Protein AF-A0A7S1LUB6-F1 (afdb_monomer_lite)

Organism: Alexandrium catenella (NCBI:txid2925)

Secondary structure (DSSP, 8-state):
--PPP-HHHHHHHHHHH-SS-PPBPTTSSBEEEEEHHHHHHHHHHHHSTT--HHHHHHHHHTTSS-PBPTTT-PBPPTTSEEEEETTTT-BTTBTT--EEEHHHHHHHHH-TTS----

Radius of gyration: 15.35 Å; chains: 1; bounding box: 35×29×52 Å

Sequence (118 aa):
MLEAAGVEGAVAACWAAGDEAVPSCVCGSTLRRVSRSDRVNRICETMWPGAPREELIAIILSGQCDVICDICANQVRTCSGVWTCDNGESTILHATAYDVCDACFVDYSCNKAADCPA

Foldseek 3Di:
DDDPEPPLQVVVVCQQVDPPDFDADPVRAGWHKDAQVVVLVVVCCVVPPPDDPVVSVVCVVVVVGFDAAPPPRDTADRGWIWTWGPCACVDPVDNHTHIHTSVRVCCVVVVPPPDDDD

pLDDT: mean 82.66, std 14.19, range [34.88, 95.38]

Structure (mmCIF, N/CA/C/O backbone):
data_AF-A0A7S1LUB6-F1
#
_entry.id   AF-A0A7S1LUB6-F1
#
loop_
_atom_site.group_PDB
_atom_site.id
_atom_site.type_symbol
_atom_site.label_atom_id
_atom_site.label_alt_id
_atom_site.label_comp_id
_atom_site.label_asym_id
_atom_site.label_entity_id
_atom_site.label_seq_id
_atom_site.pdbx_PDB_ins_code
_atom_site.Cartn_x
_atom_site.Cartn_y
_atom_site.Cartn_z
_atom_site.occupancy
_atom_site.B_iso_or_equiv
_atom_site.auth_seq_id
_atom_site.auth_comp_id
_atom_site.auth_asym_id
_atom_site.auth_atom_id
_atom_site.pdbx_PDB_model_num
ATOM 1 N N . MET A 1 1 ? 17.535 -2.680 13.474 1.00 34.88 1 MET A N 1
ATOM 2 C CA . MET A 1 1 ? 18.272 -2.980 12.232 1.00 34.88 1 MET A CA 1
ATOM 3 C C . MET A 1 1 ? 17.415 -2.432 11.098 1.00 34.88 1 MET A C 1
ATOM 5 O O . MET A 1 1 ? 16.343 -2.969 10.871 1.00 34.88 1 MET A O 1
ATOM 9 N N . LEU A 1 2 ? 17.769 -1.264 10.550 1.00 40.88 2 LEU A N 1
ATOM 10 C CA . LEU A 1 2 ? 17.045 -0.643 9.434 1.00 40.88 2 LEU A CA 1
ATOM 11 C C . LEU A 1 2 ? 17.552 -1.299 8.149 1.00 40.88 2 LEU A C 1
ATOM 13 O O . LEU A 1 2 ? 18.684 -1.043 7.748 1.00 40.88 2 LEU A O 1
ATOM 17 N N . GLU A 1 3 ? 16.753 -2.174 7.548 1.00 44.56 3 GLU A N 1
ATOM 18 C CA . GLU A 1 3 ? 17.041 -2.674 6.205 1.00 44.56 3 GLU A CA 1
ATOM 19 C C . GLU A 1 3 ? 16.679 -1.568 5.209 1.00 44.56 3 GLU A C 1
ATOM 21 O O . GLU A 1 3 ? 15.538 -1.100 5.172 1.00 44.56 3 GLU A O 1
ATOM 26 N N . ALA A 1 4 ? 17.676 -1.096 4.459 1.00 49.16 4 ALA A N 1
ATOM 27 C CA . ALA A 1 4 ? 17.476 -0.138 3.380 1.00 49.16 4 ALA A CA 1
ATOM 28 C C . ALA A 1 4 ? 16.525 -0.726 2.326 1.00 49.16 4 ALA A C 1
ATOM 30 O O . ALA A 1 4 ? 16.470 -1.943 2.142 1.00 49.16 4 ALA A O 1
ATOM 31 N N . ALA A 1 5 ? 15.779 0.137 1.632 1.00 58.41 5 ALA A N 1
ATOM 32 C CA . ALA A 1 5 ? 14.958 -0.282 0.503 1.00 58.41 5 ALA A CA 1
ATOM 33 C C . ALA A 1 5 ? 15.833 -1.069 -0.488 1.00 58.41 5 ALA A C 1
ATOM 35 O O . ALA A 1 5 ? 16.864 -0.566 -0.936 1.00 58.41 5 ALA A O 1
ATOM 36 N N . GLY A 1 6 ? 15.445 -2.315 -0.775 1.00 72.25 6 GLY A N 1
ATOM 37 C CA . GLY A 1 6 ? 16.116 -3.158 -1.763 1.00 72.25 6 GLY A CA 1
ATOM 38 C C . GLY A 1 6 ? 16.104 -2.523 -3.156 1.00 72.25 6 GLY A C 1
ATOM 39 O O . GLY A 1 6 ? 15.475 -1.484 -3.381 1.00 72.25 6 GLY A O 1
ATOM 40 N N . VAL A 1 7 ? 16.789 -3.156 -4.107 1.00 82.38 7 VAL A N 1
ATOM 41 C CA . VAL A 1 7 ? 16.875 -2.688 -5.503 1.00 82.38 7 VAL A CA 1
ATOM 42 C C . VAL A 1 7 ? 15.480 -2.451 -6.096 1.00 82.38 7 VAL A C 1
ATOM 44 O O . VAL A 1 7 ? 15.255 -1.456 -6.781 1.00 82.38 7 VAL A O 1
ATOM 47 N N . GLU A 1 8 ? 14.521 -3.306 -5.753 1.00 86.88 8 GLU A N 1
ATOM 48 C CA . GLU A 1 8 ? 13.121 -3.219 -6.166 1.00 86.88 8 GLU A CA 1
ATOM 49 C C . GLU A 1 8 ? 12.465 -1.927 -5.665 1.00 86.88 8 GLU A C 1
ATOM 51 O O . GLU A 1 8 ? 11.751 -1.253 -6.404 1.00 86.88 8 GLU A O 1
ATOM 56 N N . GLY A 1 9 ? 12.760 -1.527 -4.425 1.00 84.69 9 GLY A N 1
ATOM 57 C CA . GLY A 1 9 ? 12.243 -0.292 -3.841 1.00 84.69 9 GLY A CA 1
ATOM 58 C C . GLY A 1 9 ? 12.786 0.961 -4.528 1.00 84.69 9 GLY A C 1
ATOM 59 O O . GLY A 1 9 ? 12.048 1.932 -4.692 1.00 84.69 9 GLY A O 1
ATOM 60 N N . ALA A 1 10 ? 14.047 0.940 -4.969 1.00 87.00 10 ALA A N 1
ATOM 61 C CA . ALA A 1 10 ? 14.638 2.039 -5.732 1.00 87.00 10 ALA A CA 1
ATOM 62 C C . ALA A 1 10 ? 14.017 2.155 -7.133 1.00 87.00 10 ALA A C 1
ATOM 64 O O . ALA A 1 10 ? 13.613 3.246 -7.530 1.00 87.00 10 ALA A O 1
ATOM 65 N N . VAL A 1 11 ? 13.867 1.035 -7.850 1.00 88.19 11 VAL A N 1
ATOM 66 C CA . VAL A 1 11 ? 13.210 1.009 -9.169 1.00 88.19 11 VAL A CA 1
ATOM 67 C C . VAL A 1 11 ? 11.761 1.481 -9.056 1.00 88.19 11 VAL A C 1
ATOM 69 O O . VAL A 1 11 ? 11.345 2.367 -9.798 1.00 88.19 11 VAL A O 1
ATOM 72 N N . ALA A 1 12 ? 11.004 0.965 -8.086 1.00 88.50 12 ALA A N 1
ATOM 73 C CA . ALA A 1 12 ? 9.635 1.401 -7.833 1.00 88.50 12 ALA A CA 1
ATOM 74 C C . ALA A 1 12 ? 9.550 2.896 -7.468 1.00 88.50 12 ALA A C 1
ATOM 76 O O . ALA A 1 12 ? 8.633 3.592 -7.900 1.00 88.50 12 ALA A O 1
ATOM 77 N N . ALA A 1 13 ? 10.511 3.428 -6.707 1.00 87.62 13 ALA A N 1
ATOM 78 C CA . ALA A 1 13 ? 10.570 4.860 -6.428 1.00 87.62 13 ALA A CA 1
ATOM 79 C C . ALA A 1 13 ? 10.818 5.691 -7.699 1.00 87.62 13 ALA A C 1
ATOM 81 O O . ALA A 1 13 ? 10.185 6.731 -7.863 1.00 87.62 13 ALA A O 1
ATOM 82 N N . CYS A 1 14 ? 11.672 5.226 -8.618 1.00 87.69 14 CYS A N 1
ATOM 83 C CA . CYS A 1 14 ? 11.858 5.868 -9.922 1.00 87.69 14 CYS A CA 1
ATOM 84 C C . CYS A 1 14 ? 10.566 5.867 -10.748 1.00 87.69 14 CYS A C 1
ATOM 86 O O . CYS A 1 14 ? 10.210 6.906 -11.293 1.00 87.69 14 CYS A O 1
ATOM 88 N N . TRP A 1 15 ? 9.830 4.750 -10.782 1.00 86.75 15 TRP A N 1
ATOM 89 C CA . TRP A 1 15 ? 8.509 4.688 -11.424 1.00 86.75 15 TRP A CA 1
ATOM 90 C C . TRP A 1 15 ? 7.528 5.698 -10.830 1.00 86.75 15 TRP A C 1
ATOM 92 O O . TRP A 1 15 ? 6.808 6.362 -11.564 1.00 86.75 15 TRP A O 1
ATOM 102 N N . ALA A 1 16 ? 7.512 5.840 -9.504 1.00 87.06 16 ALA A N 1
ATOM 103 C CA . ALA A 1 16 ? 6.627 6.784 -8.827 1.00 87.06 16 ALA A CA 1
ATOM 104 C C . ALA A 1 16 ? 7.007 8.259 -9.062 1.00 87.06 16 ALA A C 1
ATOM 106 O O . ALA A 1 16 ? 6.162 9.132 -8.884 1.00 87.06 16 ALA A O 1
ATOM 107 N N . ALA A 1 17 ? 8.266 8.534 -9.415 1.00 87.00 17 ALA A N 1
ATOM 108 C CA . ALA A 1 17 ? 8.784 9.878 -9.664 1.00 87.00 17 ALA A CA 1
ATOM 109 C C . ALA A 1 17 ? 8.805 10.270 -11.152 1.00 87.00 17 ALA A C 1
ATOM 111 O O . ALA A 1 17 ? 9.000 11.444 -11.458 1.00 87.00 17 ALA A O 1
ATOM 112 N N . GLY A 1 18 ? 8.675 9.304 -12.065 1.00 81.06 18 GLY A N 1
ATOM 113 C CA . GLY A 1 18 ? 8.714 9.539 -13.505 1.00 81.06 18 GLY A CA 1
ATOM 114 C C . GLY A 1 18 ? 7.391 10.067 -14.063 1.00 81.06 18 GLY A C 1
ATOM 115 O O . GLY A 1 18 ? 6.318 9.697 -13.596 1.00 81.06 18 GLY A O 1
ATOM 116 N N . ASP A 1 19 ? 7.476 10.878 -15.119 1.00 70.88 19 ASP A N 1
ATOM 117 C CA . ASP A 1 19 ? 6.312 11.437 -15.830 1.00 70.88 19 ASP A CA 1
ATOM 118 C C . ASP A 1 19 ? 5.785 10.522 -16.958 1.00 70.88 19 ASP A C 1
ATOM 120 O O . ASP A 1 19 ? 4.770 10.821 -17.585 1.00 70.88 19 ASP A O 1
ATOM 124 N N . GLU A 1 20 ? 6.475 9.416 -17.265 1.00 63.72 20 GLU A N 1
ATOM 125 C CA . GLU A 1 20 ? 6.346 8.758 -18.576 1.00 63.72 20 GLU A CA 1
ATOM 126 C C . GLU A 1 20 ? 5.148 7.804 -18.736 1.00 63.72 20 GLU A C 1
ATOM 128 O O . GLU A 1 20 ? 4.739 7.546 -19.864 1.00 63.72 20 GLU A O 1
ATOM 133 N N . ALA A 1 21 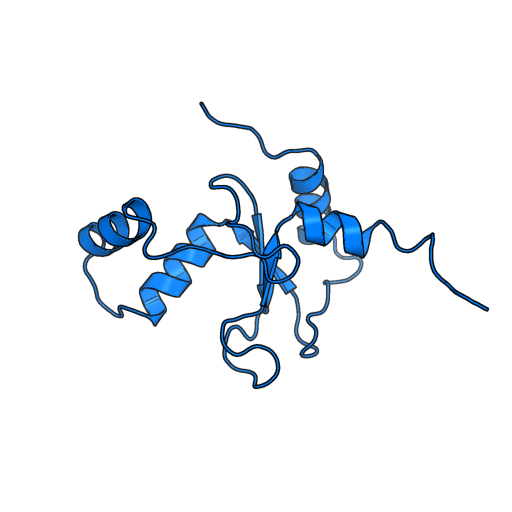? 4.527 7.335 -17.652 1.00 73.56 21 ALA A N 1
ATOM 134 C CA . ALA A 1 21 ? 3.182 6.746 -17.644 1.00 73.56 21 ALA A CA 1
ATOM 135 C C . ALA A 1 21 ? 2.814 6.364 -16.208 1.00 73.56 21 ALA A C 1
ATOM 137 O O . ALA A 1 21 ? 3.483 5.531 -15.594 1.00 73.56 21 ALA A O 1
ATOM 138 N N . VAL A 1 22 ? 1.727 6.924 -15.674 1.00 82.88 22 VAL A N 1
ATOM 139 C CA . VAL A 1 22 ? 1.229 6.518 -14.354 1.00 82.88 22 VAL A CA 1
ATOM 140 C C . VAL A 1 22 ? 0.701 5.081 -14.451 1.00 82.88 22 VAL A C 1
ATOM 142 O O . VAL A 1 22 ? -0.154 4.814 -15.303 1.00 82.88 22 VAL A O 1
ATOM 145 N N . PRO A 1 23 ? 1.177 4.141 -13.615 1.00 88.81 23 PRO A N 1
ATOM 146 C CA . PRO A 1 23 ? 0.720 2.760 -13.673 1.00 88.81 23 PRO A CA 1
ATOM 147 C C . PRO A 1 23 ? -0.783 2.677 -13.396 1.00 88.81 23 PRO A C 1
ATOM 149 O O . PRO A 1 23 ? -1.313 3.361 -12.519 1.00 88.81 23 PRO A O 1
ATOM 152 N N . SER A 1 24 ? -1.478 1.835 -14.158 1.00 89.75 24 SER A N 1
ATOM 153 C CA . SER A 1 24 ? -2.923 1.647 -14.035 1.00 89.75 24 SER A CA 1
ATOM 154 C C . SER A 1 24 ? -3.266 0.479 -13.114 1.00 89.75 24 SER A C 1
ATOM 156 O O . SER A 1 24 ? -2.559 -0.525 -13.036 1.00 89.75 24 SER A O 1
ATOM 158 N N . CYS A 1 25 ? -4.377 0.627 -12.405 1.00 88.56 25 CYS A N 1
ATOM 159 C CA . CYS A 1 25 ? -5.028 -0.414 -11.630 1.00 88.56 25 CYS A CA 1
ATOM 160 C C . CYS A 1 25 ? -5.963 -1.228 -12.537 1.00 88.56 25 CYS A C 1
ATOM 162 O O . CYS A 1 25 ? -6.461 -0.723 -13.544 1.00 88.56 25 CYS A O 1
ATOM 164 N N . VAL A 1 26 ? -6.293 -2.459 -12.133 1.00 84.50 26 VAL A N 1
ATOM 165 C CA . VAL A 1 26 ? -7.274 -3.317 -12.822 1.00 84.50 26 VAL A CA 1
ATOM 166 C C . VAL A 1 26 ? -8.657 -2.664 -12.955 1.00 84.50 26 VAL A C 1
ATOM 168 O O . VAL A 1 26 ? -9.399 -2.970 -13.884 1.00 84.50 26 VAL A O 1
ATOM 171 N N . CYS A 1 27 ? -8.999 -1.720 -12.071 1.00 87.88 27 CYS A N 1
ATOM 172 C CA . CYS A 1 27 ? -10.245 -0.959 -12.160 1.00 87.88 27 CYS A CA 1
ATOM 173 C C . CYS A 1 27 ? -10.209 0.220 -13.147 1.00 87.88 27 CYS A C 1
ATOM 175 O O . CYS A 1 27 ? -11.208 0.920 -13.290 1.00 87.88 27 CYS A O 1
ATOM 177 N N . GLY A 1 28 ? -9.072 0.469 -13.802 1.00 87.62 28 GLY A N 1
ATOM 178 C CA . GLY A 1 28 ? -8.866 1.599 -14.711 1.00 87.62 28 GLY A CA 1
ATOM 179 C C . GLY A 1 28 ? -8.417 2.900 -14.035 1.00 87.62 28 GLY A C 1
ATOM 180 O O . GLY A 1 28 ? -8.101 3.858 -14.733 1.00 87.62 28 GLY A O 1
ATOM 181 N N . SER A 1 29 ? -8.353 2.947 -12.700 1.00 89.88 29 SER A N 1
ATOM 182 C CA . SER A 1 29 ? -7.760 4.072 -11.959 1.00 89.88 29 SER A CA 1
ATOM 183 C C . SER A 1 29 ? -6.229 4.030 -11.985 1.00 89.88 29 SER A C 1
ATOM 185 O O . SER A 1 29 ? -5.628 3.069 -12.456 1.00 89.88 29 SER A O 1
ATOM 187 N N . THR A 1 30 ? -5.582 5.043 -11.423 1.00 91.50 30 THR A N 1
ATOM 188 C CA . THR A 1 30 ? -4.135 5.093 -11.184 1.00 91.50 30 THR A CA 1
ATOM 189 C C . THR A 1 30 ? -3.723 4.286 -9.950 1.00 91.50 30 THR A C 1
ATOM 191 O O . THR A 1 30 ? -4.448 4.225 -8.950 1.00 91.50 30 THR A O 1
ATOM 194 N N . LEU A 1 31 ? -2.544 3.666 -10.023 1.00 91.75 31 LEU A N 1
ATOM 195 C CA . LEU A 1 31 ? -1.809 3.141 -8.876 1.00 91.75 31 LEU A CA 1
ATOM 196 C C . LEU A 1 31 ? -0.826 4.199 -8.380 1.00 91.75 31 LEU A C 1
ATOM 198 O O . LEU A 1 31 ? -0.095 4.805 -9.163 1.00 91.75 31 LEU A O 1
ATOM 202 N N . ARG A 1 32 ? -0.772 4.376 -7.063 1.00 93.19 32 ARG A N 1
ATOM 203 C CA . ARG A 1 32 ? 0.142 5.298 -6.396 1.00 93.19 32 ARG A CA 1
ATOM 204 C C . ARG A 1 32 ? 1.012 4.557 -5.404 1.00 93.19 32 ARG A C 1
ATOM 206 O O . ARG A 1 32 ? 0.513 3.795 -4.578 1.00 93.19 32 ARG A O 1
ATOM 213 N N . ARG A 1 33 ? 2.311 4.847 -5.432 1.00 94.25 33 ARG A N 1
ATOM 214 C CA . ARG A 1 33 ? 3.241 4.355 -4.422 1.00 94.25 33 ARG A CA 1
ATOM 215 C C . ARG A 1 33 ? 3.163 5.209 -3.157 1.00 94.25 33 ARG A C 1
ATOM 217 O O . ARG A 1 33 ? 3.353 6.422 -3.208 1.00 94.25 33 ARG A O 1
ATOM 224 N N . VAL A 1 34 ? 2.919 4.572 -2.021 1.00 94.38 34 VAL A N 1
ATOM 225 C CA . VAL A 1 34 ? 2.947 5.172 -0.679 1.00 94.38 34 VAL A CA 1
ATOM 226 C C . VAL A 1 34 ? 3.833 4.330 0.239 1.00 94.38 34 VAL A C 1
ATOM 228 O O . VAL A 1 34 ? 4.223 3.217 -0.117 1.00 94.38 34 VAL A O 1
ATOM 231 N N . SER A 1 35 ? 4.192 4.839 1.419 1.00 93.38 35 SER A N 1
ATOM 232 C CA . SER A 1 35 ? 4.869 3.994 2.409 1.00 93.38 35 SER A CA 1
ATOM 233 C C . SER A 1 35 ? 3.886 2.989 3.021 1.00 93.38 35 SER A C 1
ATOM 235 O O . SER A 1 35 ? 2.691 3.281 3.131 1.00 93.38 35 SER A O 1
ATOM 237 N N . ARG A 1 36 ? 4.372 1.819 3.471 1.00 91.44 36 ARG A N 1
ATOM 238 C CA . ARG A 1 36 ? 3.534 0.872 4.234 1.00 91.44 36 ARG A CA 1
ATOM 239 C C . ARG A 1 36 ? 2.864 1.571 5.418 1.00 91.44 36 ARG A C 1
ATOM 241 O O . ARG A 1 36 ? 1.668 1.407 5.615 1.00 91.44 36 ARG A O 1
ATOM 248 N N . SER A 1 37 ? 3.613 2.376 6.171 1.00 90.00 37 SER A N 1
ATOM 249 C CA . SER A 1 37 ? 3.093 3.104 7.333 1.00 90.00 37 SER A CA 1
ATOM 250 C C . SER A 1 37 ? 1.936 4.035 6.969 1.00 90.00 37 SER A C 1
ATOM 252 O O . SER A 1 37 ? 0.919 4.028 7.655 1.00 90.00 37 SER A O 1
ATOM 254 N N . ASP A 1 38 ? 2.046 4.788 5.870 1.00 91.56 38 ASP A N 1
ATOM 255 C CA . ASP A 1 38 ? 0.958 5.661 5.412 1.00 91.56 38 ASP A CA 1
ATOM 256 C C . ASP A 1 38 ? -0.281 4.855 5.021 1.00 91.56 38 ASP A C 1
ATOM 258 O O . ASP A 1 38 ? -1.404 5.256 5.328 1.00 91.56 38 ASP A O 1
ATOM 262 N N . ARG A 1 39 ? -0.097 3.703 4.365 1.00 92.69 39 ARG A N 1
ATOM 263 C CA . ARG A 1 39 ? -1.215 2.830 3.994 1.00 92.69 39 ARG A CA 1
ATOM 264 C C . ARG A 1 39 ? -1.894 2.223 5.221 1.00 92.69 39 ARG A C 1
ATOM 266 O O . ARG A 1 39 ? -3.117 2.288 5.303 1.00 92.69 39 ARG A O 1
ATOM 273 N N . VAL A 1 40 ? -1.122 1.702 6.176 1.00 91.31 40 VAL A N 1
ATOM 274 C CA . VAL A 1 40 ? -1.632 1.174 7.453 1.00 91.31 40 VAL A CA 1
ATOM 275 C C . VAL A 1 40 ? -2.424 2.245 8.203 1.00 91.31 40 VAL A C 1
ATOM 277 O O . VAL A 1 40 ? -3.530 1.970 8.657 1.00 91.31 40 VAL A O 1
ATOM 280 N N . ASN A 1 41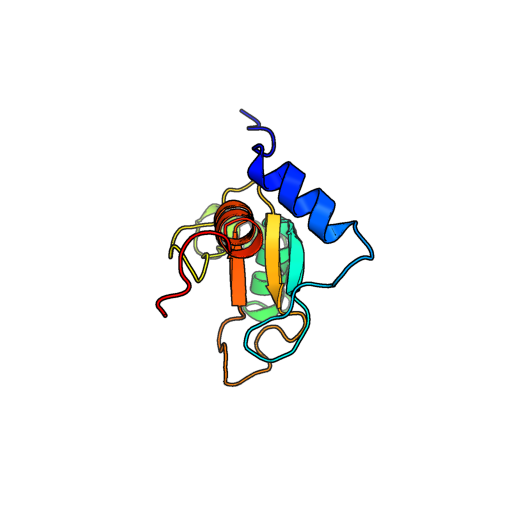 ? -1.915 3.479 8.272 1.00 89.00 41 ASN A N 1
ATOM 281 C CA . ASN A 1 41 ? -2.633 4.584 8.910 1.00 89.00 41 ASN A CA 1
ATOM 282 C C . ASN A 1 41 ? -4.003 4.824 8.255 1.00 89.00 41 ASN A C 1
ATOM 284 O O . ASN A 1 41 ? -4.994 4.940 8.968 1.00 89.00 41 ASN A O 1
ATOM 288 N N . ARG A 1 42 ? -4.093 4.808 6.916 1.00 89.44 42 ARG A N 1
ATOM 289 C CA . ARG A 1 42 ? -5.378 4.955 6.202 1.00 89.44 42 ARG A CA 1
ATOM 290 C C . ARG A 1 42 ? -6.352 3.810 6.485 1.00 89.44 42 ARG A C 1
ATOM 292 O O . ARG A 1 42 ? -7.550 4.052 6.616 1.00 89.44 42 ARG A O 1
ATOM 299 N N . ILE A 1 43 ? -5.856 2.572 6.573 1.00 89.38 43 ILE A N 1
ATOM 300 C CA . ILE A 1 43 ? -6.680 1.414 6.961 1.00 89.38 43 ILE A CA 1
ATOM 301 C C . ILE A 1 43 ? -7.222 1.636 8.374 1.00 89.38 43 ILE A C 1
ATOM 303 O O . ILE A 1 43 ? -8.425 1.521 8.597 1.00 89.38 43 ILE A O 1
ATOM 307 N N . CYS A 1 44 ? -6.355 2.029 9.309 1.00 89.94 44 CYS A N 1
ATOM 308 C CA . CYS A 1 44 ? -6.736 2.315 10.685 1.00 89.94 44 CYS A CA 1
ATOM 309 C C . CYS A 1 44 ? -7.784 3.432 10.796 1.00 89.94 44 CYS A C 1
ATOM 311 O O . CYS A 1 44 ? -8.771 3.261 11.503 1.00 89.94 44 CYS A O 1
ATOM 313 N N . GLU A 1 45 ? -7.602 4.544 10.081 1.00 87.69 45 GLU A N 1
ATOM 314 C CA . GLU A 1 45 ? -8.554 5.663 10.044 1.00 87.69 45 GLU A CA 1
ATOM 315 C C . GLU A 1 45 ? -9.925 5.247 9.494 1.00 87.69 45 GLU A C 1
ATOM 317 O O . GLU A 1 45 ? -10.951 5.752 9.948 1.00 87.69 45 GLU A O 1
ATOM 322 N N . THR A 1 46 ? -9.945 4.310 8.543 1.00 87.25 46 THR A N 1
ATOM 323 C CA . THR A 1 46 ? -11.177 3.802 7.925 1.00 87.25 46 THR A CA 1
ATOM 324 C C . THR A 1 46 ? -11.889 2.794 8.829 1.00 87.25 46 THR A C 1
ATOM 326 O O . THR A 1 46 ? -13.104 2.870 9.001 1.00 87.25 46 THR A O 1
ATOM 329 N N . MET A 1 47 ? -11.147 1.859 9.431 1.00 88.31 47 MET A N 1
ATOM 330 C CA . MET A 1 47 ? -11.705 0.801 10.282 1.00 88.31 47 MET A CA 1
ATOM 331 C C . MET A 1 47 ? -12.077 1.290 11.688 1.00 88.31 47 MET A C 1
ATOM 333 O O . MET A 1 47 ? -13.063 0.824 12.258 1.00 88.31 47 MET A O 1
ATOM 337 N N . TRP A 1 48 ? -11.312 2.232 12.245 1.00 90.88 48 TRP A N 1
ATOM 338 C CA . TRP A 1 48 ? -11.497 2.771 13.596 1.00 90.88 48 TRP A CA 1
ATOM 339 C C . TRP A 1 48 ? -11.518 4.308 13.585 1.00 90.88 48 TRP A C 1
ATOM 341 O O . TRP A 1 48 ? -10.618 4.958 14.131 1.00 90.88 48 TRP A O 1
ATOM 351 N N . PRO A 1 49 ? -12.545 4.920 12.970 1.00 90.62 49 PRO A N 1
ATOM 352 C CA . PRO A 1 49 ? -12.634 6.369 12.863 1.00 90.62 49 PRO A CA 1
ATOM 353 C C . PRO A 1 49 ? -12.703 7.020 14.250 1.00 90.62 49 PRO A C 1
ATOM 355 O O . PRO A 1 49 ? -13.564 6.697 15.069 1.00 90.62 49 PRO A O 1
ATOM 358 N N . GLY A 1 50 ? -11.795 7.965 14.506 1.00 89.50 50 GLY A N 1
ATOM 359 C CA . GLY A 1 50 ? -11.728 8.710 15.767 1.00 89.50 50 GLY A CA 1
ATOM 360 C C . GLY A 1 50 ? -11.061 7.973 16.933 1.00 89.50 50 GLY A C 1
ATOM 361 O O . GLY A 1 50 ? -11.054 8.511 18.040 1.00 89.50 50 GLY A O 1
ATOM 362 N N . ALA A 1 51 ? -10.491 6.783 16.713 1.00 90.31 51 ALA A N 1
ATOM 363 C CA . ALA A 1 51 ? -9.727 6.095 17.747 1.00 90.31 51 ALA A CA 1
ATOM 364 C C . ALA A 1 51 ? -8.481 6.907 18.168 1.00 90.31 51 ALA A C 1
ATOM 366 O O . ALA A 1 51 ? -7.823 7.518 17.315 1.00 90.31 51 ALA A O 1
ATOM 367 N N . PRO A 1 52 ? -8.122 6.917 19.466 1.00 92.44 52 PRO A N 1
ATOM 368 C CA . PRO A 1 52 ? -6.889 7.531 19.945 1.00 92.44 52 PRO A CA 1
ATOM 369 C C . PRO A 1 52 ? -5.654 6.955 19.247 1.00 92.44 52 PRO A C 1
ATOM 371 O O . PRO A 1 52 ? -5.565 5.756 18.972 1.00 92.44 52 PRO A O 1
ATOM 374 N N . ARG A 1 53 ? -4.651 7.802 19.004 1.00 86.69 53 ARG A N 1
ATOM 375 C CA . ARG A 1 53 ? -3.427 7.407 18.292 1.00 86.69 53 ARG A CA 1
ATOM 376 C C . ARG A 1 53 ? -2.691 6.265 18.995 1.00 86.69 53 ARG A C 1
ATOM 378 O O . ARG A 1 53 ? -2.118 5.408 18.332 1.00 86.69 53 ARG A O 1
ATOM 385 N N . GLU A 1 54 ? -2.702 6.246 20.321 1.00 89.75 54 GLU A N 1
ATOM 386 C CA . GLU A 1 54 ? -2.066 5.218 21.142 1.00 89.75 54 GLU A CA 1
ATOM 387 C C . GLU A 1 54 ? -2.719 3.841 20.943 1.00 89.75 54 GLU A C 1
ATOM 389 O O . GLU A 1 54 ? -2.013 2.834 20.873 1.00 89.75 54 GLU A O 1
ATOM 394 N N . GLU A 1 55 ? -4.045 3.798 20.784 1.00 89.19 55 GLU A N 1
ATOM 395 C CA . GLU A 1 55 ? -4.786 2.565 20.488 1.00 89.19 55 GLU A CA 1
ATOM 396 C C . GLU A 1 55 ? -4.482 2.067 19.074 1.00 89.19 55 GLU A C 1
ATOM 398 O O . GLU A 1 55 ? -4.207 0.883 18.883 1.00 89.19 55 GLU A O 1
ATOM 403 N N . LEU A 1 56 ? -4.429 2.975 18.094 1.00 87.31 56 LEU A N 1
ATOM 404 C CA . LEU A 1 56 ? -4.037 2.631 16.725 1.00 87.31 56 LEU A CA 1
ATOM 405 C C . LEU A 1 56 ? -2.615 2.062 16.674 1.00 87.31 56 LEU A C 1
ATOM 407 O O . LEU A 1 56 ? -2.382 1.043 16.030 1.00 87.31 56 LEU A O 1
ATOM 411 N N . ILE A 1 57 ? -1.667 2.659 17.404 1.00 86.69 57 ILE A N 1
ATOM 412 C CA . ILE A 1 57 ? -0.301 2.129 17.513 1.00 86.69 57 ILE A CA 1
ATOM 413 C C . ILE A 1 57 ? -0.318 0.710 18.092 1.00 86.69 57 ILE A C 1
ATOM 415 O O . ILE A 1 57 ? 0.379 -0.158 17.571 1.00 86.69 57 ILE A O 1
ATOM 419 N N . ALA A 1 58 ? -1.117 0.446 19.130 1.00 88.25 58 ALA A N 1
ATOM 420 C CA . ALA A 1 58 ? -1.225 -0.889 19.713 1.00 88.25 58 ALA A CA 1
ATOM 421 C C . ALA A 1 58 ? -1.781 -1.922 18.712 1.00 88.25 58 ALA A C 1
ATOM 423 O O . ALA A 1 58 ? -1.240 -3.022 18.630 1.00 88.25 58 ALA A O 1
ATOM 424 N N . ILE A 1 59 ? -2.792 -1.555 17.916 1.00 86.44 59 ILE A N 1
ATOM 425 C CA . ILE A 1 59 ? -3.377 -2.397 16.853 1.00 86.44 59 ILE A CA 1
ATOM 426 C C . ILE A 1 59 ? -2.356 -2.695 15.741 1.00 86.44 59 ILE A C 1
ATOM 428 O O . ILE A 1 59 ? -2.274 -3.815 15.234 1.00 86.44 59 ILE A O 1
ATOM 432 N N . ILE A 1 60 ? -1.552 -1.702 15.356 1.00 85.06 60 ILE A N 1
ATOM 433 C CA . ILE A 1 60 ? -0.508 -1.867 14.336 1.00 85.06 60 ILE A CA 1
ATOM 434 C C . ILE A 1 60 ? 0.607 -2.778 14.861 1.00 85.06 60 ILE A C 1
ATOM 436 O O . ILE A 1 60 ? 1.041 -3.703 14.175 1.00 85.06 60 ILE A O 1
ATOM 440 N N . LEU A 1 61 ? 1.067 -2.546 16.094 1.00 84.75 61 LEU A N 1
ATOM 441 C CA . LEU A 1 61 ? 2.129 -3.339 16.716 1.00 84.75 61 LEU A CA 1
ATOM 442 C C . LEU A 1 61 ? 1.689 -4.771 17.047 1.00 84.75 61 LEU A C 1
ATOM 444 O O . LEU A 1 61 ? 2.535 -5.663 17.070 1.00 84.75 61 LEU A O 1
ATOM 448 N N . SER A 1 62 ? 0.395 -5.007 17.282 1.00 86.94 62 SER A N 1
ATOM 449 C CA . SER A 1 62 ? -0.156 -6.351 17.487 1.00 86.94 62 SER A CA 1
ATOM 450 C C . SER A 1 62 ? -0.295 -7.153 16.185 1.00 86.94 62 SER A C 1
ATOM 452 O O . SER A 1 62 ? -0.594 -8.345 16.241 1.00 86.94 62 SER A O 1
ATOM 454 N N . GLY A 1 63 ? -0.076 -6.525 15.021 1.00 82.12 63 GLY A N 1
ATOM 455 C CA . GLY A 1 63 ? -0.244 -7.151 13.707 1.00 82.12 63 GLY A CA 1
ATOM 456 C C . GLY A 1 63 ? -1.706 -7.351 13.301 1.00 82.12 63 GLY A C 1
ATOM 457 O O . GLY A 1 63 ? -1.977 -8.070 12.343 1.00 82.12 63 GLY A O 1
ATOM 458 N N . GLN A 1 64 ? -2.654 -6.736 14.018 1.00 81.69 64 GLN A N 1
ATOM 459 C CA . GLN A 1 64 ? -4.082 -6.790 13.686 1.00 81.69 64 GLN A CA 1
ATOM 460 C C . GLN A 1 64 ? -4.448 -5.886 12.504 1.00 81.69 64 GLN A C 1
ATOM 462 O O . GLN A 1 64 ? -5.486 -6.093 11.880 1.00 81.69 64 GLN A O 1
ATOM 467 N N . CYS A 1 65 ? -3.602 -4.902 12.192 1.00 84.38 65 CYS A N 1
ATOM 468 C CA . CYS A 1 65 ? -3.703 -4.078 10.995 1.00 84.38 65 CYS A CA 1
ATOM 469 C C . CYS A 1 65 ? -2.398 -4.185 10.203 1.00 84.38 65 CYS A C 1
ATOM 471 O O . CYS A 1 65 ? -1.336 -3.796 10.692 1.00 84.38 65 CYS A O 1
ATOM 473 N N . ASP A 1 66 ? -2.480 -4.721 8.986 1.00 89.25 66 ASP A N 1
ATOM 474 C CA . ASP A 1 66 ? -1.342 -4.834 8.081 1.00 89.25 66 ASP A CA 1
ATOM 475 C C . ASP A 1 66 ? -1.775 -4.677 6.621 1.00 89.25 66 ASP A C 1
ATOM 477 O O . ASP A 1 66 ? -2.957 -4.730 6.287 1.00 89.25 66 ASP A O 1
ATOM 481 N N . VAL A 1 67 ? -0.789 -4.495 5.751 1.00 91.69 67 VAL A N 1
ATOM 482 C CA . VAL A 1 67 ? -0.939 -4.421 4.304 1.00 91.69 67 VAL A CA 1
ATOM 483 C C . VAL A 1 67 ? -0.475 -5.743 3.717 1.00 91.69 67 VAL A C 1
ATOM 485 O O . VAL A 1 67 ? 0.689 -6.128 3.863 1.00 91.69 67 VAL A O 1
ATOM 488 N N . ILE A 1 68 ? -1.387 -6.426 3.037 1.00 92.94 68 ILE A N 1
ATOM 489 C CA . ILE A 1 68 ? -1.112 -7.673 2.330 1.00 92.94 68 ILE A CA 1
ATOM 490 C C . ILE A 1 68 ? -0.992 -7.360 0.844 1.00 92.94 68 ILE A C 1
AT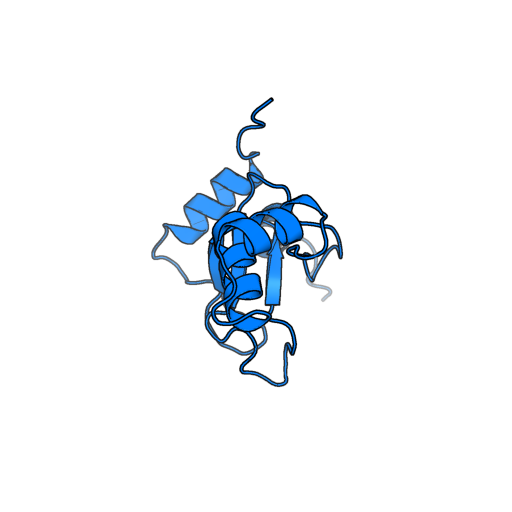OM 492 O O . ILE A 1 68 ? -1.791 -6.609 0.300 1.00 92.94 68 ILE A O 1
ATOM 496 N N . CYS A 1 69 ? 0.025 -7.917 0.192 1.00 93.88 69 CYS A N 1
ATOM 497 C CA . CYS A 1 69 ? 0.160 -7.812 -1.255 1.00 93.88 69 CYS A CA 1
ATOM 498 C C . CYS A 1 69 ? -0.848 -8.741 -1.947 1.00 93.88 69 CYS A C 1
ATOM 500 O O . CYS A 1 69 ? -0.793 -9.951 -1.730 1.00 93.88 69 CYS A O 1
ATOM 502 N N . ASP A 1 70 ? -1.684 -8.218 -2.839 1.00 92.19 70 ASP A N 1
ATOM 503 C CA . ASP A 1 70 ? -2.697 -8.998 -3.565 1.00 92.19 70 ASP A CA 1
ATOM 504 C C . ASP A 1 70 ? -2.106 -10.011 -4.559 1.00 92.19 70 ASP A C 1
ATOM 506 O O . ASP A 1 70 ? -2.776 -10.962 -4.955 1.00 92.19 70 ASP A O 1
ATOM 510 N N . ILE A 1 71 ? -0.841 -9.838 -4.960 1.00 91.94 71 ILE A N 1
ATOM 511 C CA . ILE A 1 71 ? -0.172 -10.743 -5.907 1.00 91.94 71 ILE A CA 1
ATOM 512 C C . ILE A 1 71 ? 0.470 -11.929 -5.185 1.00 91.94 71 ILE A C 1
ATOM 514 O O . ILE A 1 71 ? 0.282 -13.076 -5.583 1.00 91.94 71 ILE A O 1
ATOM 518 N N . CYS A 1 72 ? 1.263 -11.671 -4.141 1.00 94.38 72 CYS A N 1
ATOM 519 C CA . CYS A 1 72 ? 2.021 -12.723 -3.457 1.00 94.38 72 CYS A CA 1
ATOM 520 C C . CYS A 1 72 ? 1.416 -13.167 -2.121 1.00 94.38 72 CYS A C 1
ATOM 522 O O . CYS A 1 72 ? 1.973 -14.062 -1.490 1.00 94.38 72 CYS A O 1
ATOM 524 N N . ALA A 1 73 ? 0.320 -12.540 -1.682 1.00 92.94 73 ALA A N 1
ATOM 525 C CA . ALA A 1 73 ? -0.389 -12.802 -0.426 1.00 92.94 73 ALA A CA 1
ATOM 526 C C . ALA A 1 73 ? 0.469 -12.682 0.853 1.00 92.94 73 ALA A C 1
ATOM 528 O O . ALA A 1 73 ? 0.066 -13.139 1.921 1.00 92.94 73 ALA A O 1
ATOM 529 N N . ASN A 1 74 ? 1.645 -12.051 0.768 1.00 92.31 74 ASN A N 1
ATOM 530 C CA . ASN A 1 74 ? 2.528 -11.817 1.910 1.00 92.31 74 ASN A CA 1
ATOM 531 C C . ASN A 1 74 ? 2.336 -10.410 2.487 1.00 92.31 74 ASN A C 1
ATOM 533 O O . ASN A 1 74 ? 1.978 -9.473 1.768 1.00 92.31 74 ASN A O 1
ATOM 537 N N . GLN A 1 75 ? 2.660 -10.251 3.772 1.00 91.69 75 GLN A N 1
ATOM 538 C CA . GLN A 1 75 ? 2.749 -8.940 4.417 1.00 91.69 75 GLN A CA 1
ATOM 539 C C . GLN A 1 75 ? 3.829 -8.077 3.756 1.00 91.69 75 GLN A C 1
ATOM 541 O O . GLN A 1 75 ? 4.961 -8.519 3.523 1.00 91.69 75 GLN A O 1
ATOM 546 N N . VAL A 1 76 ? 3.486 -6.822 3.478 1.00 92.44 76 VAL A N 1
ATOM 547 C CA . VAL A 1 76 ? 4.437 -5.832 2.972 1.00 92.44 76 VAL A CA 1
ATOM 548 C C . VAL A 1 76 ? 5.429 -5.480 4.083 1.00 92.44 76 VAL A C 1
ATOM 550 O O . VAL A 1 76 ? 5.053 -5.199 5.220 1.00 92.44 76 VAL A O 1
ATOM 553 N N . ARG A 1 77 ? 6.731 -5.478 3.771 1.00 88.50 77 ARG A N 1
ATOM 554 C CA . ARG A 1 77 ? 7.786 -5.223 4.767 1.00 88.50 77 ARG A CA 1
ATOM 555 C C . ARG A 1 77 ? 7.690 -3.800 5.324 1.00 88.50 77 ARG A C 1
ATOM 557 O O . ARG A 1 77 ? 7.416 -2.854 4.587 1.00 88.50 77 ARG A O 1
ATOM 564 N N . THR A 1 78 ? 8.020 -3.624 6.605 1.00 82.25 78 THR A N 1
ATOM 565 C CA . THR A 1 78 ? 7.865 -2.360 7.355 1.00 82.25 78 THR A CA 1
ATOM 566 C C . THR A 1 78 ? 8.479 -1.130 6.687 1.00 82.25 78 THR A C 1
ATOM 568 O O . THR A 1 78 ? 7.890 -0.058 6.746 1.00 82.25 78 THR A O 1
ATOM 571 N N . CYS A 1 79 ? 9.636 -1.275 6.040 1.00 82.12 79 CYS A N 1
ATOM 572 C CA . CYS A 1 79 ? 10.359 -0.170 5.401 1.00 82.12 79 CYS A CA 1
ATOM 573 C C . CYS A 1 79 ? 10.193 -0.129 3.871 1.00 82.12 79 CYS A C 1
ATOM 575 O O . CYS A 1 79 ? 10.928 0.592 3.202 1.00 82.12 79 CYS A O 1
ATOM 577 N N . SER A 1 80 ? 9.262 -0.908 3.311 1.00 87.56 80 SER A N 1
ATOM 578 C CA . SER A 1 80 ? 9.006 -0.947 1.866 1.00 87.56 80 SER A CA 1
ATOM 579 C C . SER A 1 80 ? 7.819 -0.074 1.453 1.00 87.56 80 SER A C 1
ATOM 581 O O . SER A 1 80 ? 6.985 0.310 2.282 1.00 87.56 80 SER A O 1
ATOM 583 N N . GLY A 1 81 ? 7.776 0.277 0.167 1.00 92.69 81 GLY A N 1
ATOM 584 C CA . GLY A 1 81 ? 6.622 0.929 -0.431 1.00 92.69 81 GLY A CA 1
ATOM 585 C C . GLY A 1 81 ? 5.528 -0.075 -0.781 1.00 92.69 81 GLY A C 1
ATOM 586 O O . GLY A 1 81 ? 5.776 -1.270 -0.966 1.00 92.69 81 GLY A O 1
ATOM 587 N N . VAL A 1 82 ? 4.312 0.446 -0.887 1.00 94.94 82 VAL A N 1
ATOM 588 C CA . VAL A 1 82 ? 3.155 -0.255 -1.436 1.00 94.94 82 VAL A CA 1
ATOM 589 C C . VAL A 1 82 ? 2.544 0.588 -2.544 1.00 94.94 82 VAL A C 1
ATOM 591 O O . VAL A 1 82 ? 2.381 1.801 -2.407 1.00 94.94 82 VAL A O 1
ATOM 594 N N . TRP A 1 83 ? 2.211 -0.064 -3.646 1.00 94.75 83 TRP A N 1
ATOM 595 C CA . TRP A 1 83 ? 1.400 0.487 -4.716 1.00 94.75 83 TRP A CA 1
ATOM 596 C C . TRP A 1 83 ? -0.057 0.227 -4.396 1.00 94.75 83 TRP A C 1
ATOM 598 O O . TRP A 1 83 ? -0.455 -0.925 -4.284 1.00 94.75 83 TRP A O 1
ATOM 608 N N . THR A 1 84 ? -0.835 1.290 -4.242 1.00 94.06 84 THR A N 1
ATOM 609 C CA . THR A 1 84 ? -2.250 1.209 -3.888 1.00 94.06 84 THR A CA 1
ATOM 610 C C . THR A 1 84 ? -3.104 1.947 -4.911 1.00 94.06 84 THR A C 1
ATOM 612 O O . THR A 1 84 ? -2.657 2.929 -5.511 1.00 94.06 84 THR A O 1
ATOM 615 N N . CYS A 1 85 ? -4.325 1.480 -5.147 1.00 93.12 85 CYS A N 1
ATOM 616 C CA . CYS A 1 85 ? -5.255 2.141 -6.059 1.00 93.12 85 CYS A CA 1
ATOM 617 C C . CYS A 1 85 ? -5.765 3.475 -5.490 1.00 93.12 85 CYS A C 1
ATOM 619 O O . CYS A 1 85 ? -6.245 3.520 -4.359 1.00 93.12 85 CYS A O 1
ATOM 621 N N . ASP A 1 86 ? -5.767 4.541 -6.300 1.00 89.25 86 ASP A N 1
ATOM 622 C CA . ASP A 1 86 ? -6.309 5.848 -5.890 1.00 89.25 86 ASP A CA 1
ATOM 623 C C . ASP A 1 86 ? -7.824 5.810 -5.594 1.00 89.25 86 ASP A C 1
ATOM 625 O O . ASP A 1 86 ? -8.307 6.592 -4.778 1.00 89.25 86 ASP A O 1
ATOM 629 N N . ASN A 1 87 ? -8.573 4.867 -6.180 1.00 85.81 87 ASN A N 1
ATOM 630 C CA . ASN A 1 87 ? -9.989 4.655 -5.850 1.00 85.81 87 ASN A CA 1
ATOM 631 C C . ASN A 1 87 ? -10.206 3.878 -4.536 1.00 85.81 87 ASN A C 1
ATOM 633 O O . ASN A 1 87 ? -11.349 3.758 -4.081 1.00 85.81 87 ASN A O 1
ATOM 637 N N . GLY A 1 88 ? -9.143 3.337 -3.931 1.00 82.0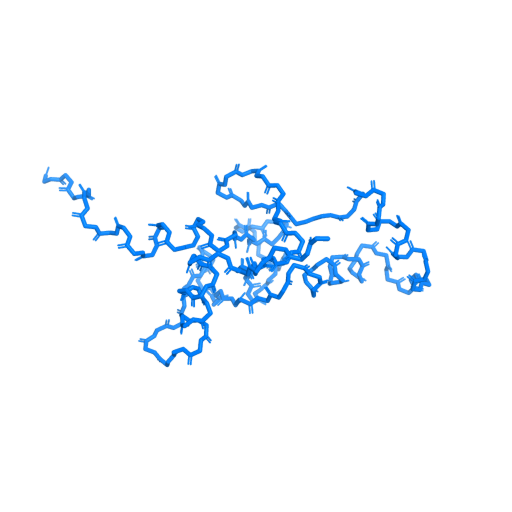6 88 GLY A N 1
ATOM 638 C CA . GLY A 1 88 ? -9.205 2.563 -2.692 1.00 82.06 88 GLY A CA 1
ATOM 639 C C . GLY A 1 88 ? -10.230 1.427 -2.756 1.00 82.06 88 GLY A C 1
ATOM 640 O O . GLY A 1 88 ? -10.199 0.593 -3.659 1.00 82.06 88 GLY A O 1
ATOM 641 N N . GLU A 1 89 ? -11.162 1.427 -1.807 1.00 74.69 89 GLU A N 1
ATOM 642 C CA . GLU A 1 89 ? -12.230 0.424 -1.648 1.00 74.69 89 GLU A CA 1
ATOM 643 C C . GLU A 1 89 ? -13.519 0.784 -2.413 1.00 74.69 89 GLU A C 1
ATOM 645 O O . GLU A 1 89 ? -14.529 0.093 -2.323 1.00 74.69 89 GLU A O 1
ATOM 650 N N . SER A 1 90 ? -13.508 1.858 -3.207 1.00 74.88 90 SER A N 1
ATOM 651 C CA . SER A 1 90 ? -14.717 2.404 -3.846 1.00 74.88 90 SER A CA 1
ATOM 652 C C . SER A 1 90 ? -15.156 1.650 -5.109 1.00 74.88 90 SER A C 1
ATOM 654 O O . SER A 1 90 ? -15.989 2.150 -5.865 1.00 74.88 90 SER A O 1
ATOM 656 N N . THR A 1 91 ? -14.582 0.477 -5.397 1.00 76.19 91 THR A N 1
ATOM 657 C CA . THR A 1 91 ? -14.875 -0.279 -6.624 1.00 76.19 91 THR A CA 1
ATOM 658 C C . THR A 1 91 ? -15.217 -1.733 -6.325 1.00 76.19 91 THR A C 1
ATOM 660 O O . THR A 1 91 ? -14.631 -2.355 -5.445 1.00 76.19 91 THR A O 1
ATOM 663 N N . ILE A 1 92 ? -16.129 -2.306 -7.117 1.00 74.44 92 ILE A N 1
ATOM 664 C CA . ILE A 1 92 ? -16.509 -3.727 -7.020 1.00 74.44 92 ILE A CA 1
ATOM 665 C C . ILE A 1 92 ? -15.339 -4.651 -7.418 1.00 74.44 92 ILE A C 1
ATOM 667 O O . ILE A 1 92 ? -15.294 -5.803 -6.998 1.00 74.44 92 ILE A O 1
ATOM 671 N N . LEU A 1 93 ? -14.382 -4.156 -8.215 1.00 78.44 93 LEU A N 1
ATOM 672 C CA . LEU A 1 93 ? -13.273 -4.953 -8.755 1.00 78.44 93 LEU A CA 1
ATOM 673 C C . LEU A 1 93 ? -12.189 -5.281 -7.716 1.00 78.44 93 LEU A C 1
ATOM 675 O O . LEU A 1 93 ? -11.476 -6.264 -7.891 1.00 78.44 93 LEU A O 1
ATOM 679 N N . HIS A 1 94 ? -12.079 -4.496 -6.642 1.00 72.50 94 HIS A N 1
ATOM 680 C CA . HIS A 1 94 ? -11.209 -4.782 -5.498 1.00 72.50 94 HIS A CA 1
ATOM 681 C C . HIS A 1 94 ? -11.832 -4.216 -4.213 1.00 72.50 94 HIS A C 1
ATOM 683 O O . HIS A 1 94 ? -11.738 -3.024 -3.914 1.00 72.50 94 HIS A O 1
ATOM 689 N N . ALA A 1 95 ? -12.490 -5.094 -3.452 1.00 65.94 95 ALA A N 1
ATOM 690 C CA . ALA A 1 95 ? -13.286 -4.714 -2.285 1.00 65.94 95 ALA A CA 1
ATOM 691 C C . ALA A 1 95 ? -12.455 -4.223 -1.083 1.00 65.94 95 ALA A C 1
ATOM 693 O O . ALA A 1 95 ? -12.998 -3.551 -0.217 1.00 65.94 95 ALA A O 1
ATOM 694 N N . THR A 1 96 ? -11.160 -4.545 -1.021 1.00 67.81 96 THR A N 1
ATOM 695 C CA . THR A 1 96 ? -10.274 -4.260 0.128 1.00 67.81 96 THR A CA 1
ATOM 696 C C . THR A 1 96 ? -9.097 -3.348 -0.234 1.00 67.81 96 THR A C 1
ATOM 698 O O . THR A 1 96 ? -8.051 -3.391 0.409 1.00 67.81 96 THR A O 1
ATOM 701 N N . ALA A 1 97 ? -9.286 -2.511 -1.264 1.00 76.94 97 ALA A N 1
ATOM 702 C CA . ALA A 1 97 ? -8.233 -1.846 -2.033 1.00 76.94 97 ALA A CA 1
ATOM 703 C C . ALA A 1 97 ? -7.311 -2.847 -2.747 1.00 76.94 97 ALA A C 1
ATOM 705 O O . ALA A 1 97 ? -7.281 -4.026 -2.414 1.00 76.94 97 ALA A O 1
ATOM 706 N N . TYR A 1 98 ? -6.618 -2.373 -3.782 1.00 88.94 98 TYR A N 1
ATOM 707 C CA . TYR A 1 98 ? -5.640 -3.172 -4.515 1.00 88.94 98 TYR A CA 1
ATOM 708 C C . TYR A 1 98 ? -4.237 -2.716 -4.119 1.00 88.94 98 TYR A C 1
ATOM 710 O O . TYR A 1 98 ? -3.827 -1.625 -4.522 1.00 88.94 98 TYR A O 1
ATOM 718 N N . ASP A 1 99 ? -3.551 -3.513 -3.303 1.00 93.56 99 ASP A N 1
ATOM 719 C CA . ASP A 1 99 ? -2.260 -3.244 -2.680 1.00 93.56 99 ASP A CA 1
ATOM 720 C C . ASP A 1 99 ? -1.188 -4.216 -3.223 1.00 93.56 99 ASP A C 1
ATOM 722 O O . ASP A 1 99 ? -1.291 -5.437 -3.117 1.00 93.56 99 ASP A O 1
ATOM 726 N N . VAL A 1 100 ? -0.109 -3.686 -3.805 1.00 94.19 100 VAL A N 1
ATOM 727 C CA . VAL A 1 100 ? 0.979 -4.470 -4.417 1.00 94.19 100 VAL A CA 1
ATOM 728 C C . VAL A 1 100 ? 2.331 -4.025 -3.861 1.00 94.19 100 VAL A C 1
ATOM 730 O O . VAL A 1 100 ? 2.644 -2.836 -3.831 1.00 94.19 100 VAL A O 1
ATOM 733 N N . CYS A 1 101 ? 3.166 -4.965 -3.414 1.00 95.38 101 CYS A N 1
ATOM 734 C CA . CYS A 1 101 ? 4.503 -4.639 -2.909 1.00 95.38 101 CYS A CA 1
ATOM 735 C C . CYS A 1 101 ? 5.461 -4.211 -4.036 1.00 95.38 101 CYS A C 1
ATOM 737 O O . C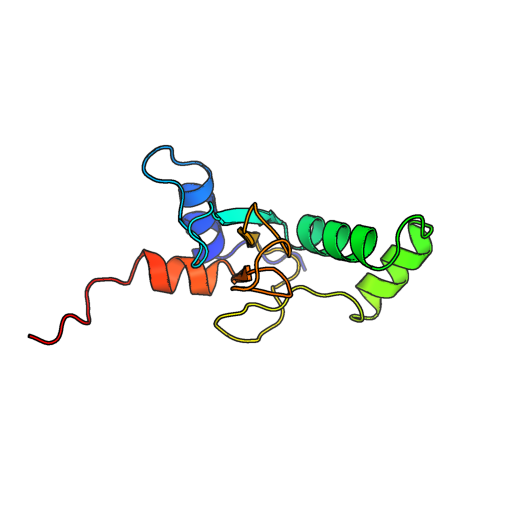YS A 1 101 ? 5.286 -4.602 -5.189 1.00 95.38 101 CYS A O 1
ATOM 739 N N . ASP A 1 102 ? 6.514 -3.459 -3.694 1.00 93.75 102 ASP A N 1
ATOM 740 C CA . ASP A 1 102 ? 7.527 -3.006 -4.664 1.00 93.75 102 ASP A CA 1
ATOM 741 C C . ASP A 1 102 ? 8.112 -4.152 -5.508 1.00 93.75 102 ASP A C 1
ATOM 743 O O . ASP A 1 102 ? 8.263 -3.997 -6.715 1.00 93.75 102 ASP A O 1
ATOM 747 N N . ALA A 1 103 ? 8.393 -5.311 -4.899 1.00 92.62 103 ALA A N 1
ATOM 748 C CA . ALA A 1 103 ? 8.957 -6.463 -5.605 1.00 92.62 103 ALA A CA 1
ATOM 749 C C . ALA A 1 103 ? 8.015 -6.982 -6.702 1.00 92.62 103 ALA A C 1
ATOM 751 O O . ALA A 1 103 ? 8.388 -7.015 -7.870 1.00 92.62 103 ALA A O 1
ATOM 752 N N . CYS A 1 104 ? 6.761 -7.292 -6.353 1.00 93.12 104 CYS A N 1
ATOM 753 C CA . CYS A 1 104 ? 5.782 -7.749 -7.339 1.00 93.12 104 CYS A CA 1
ATOM 754 C C . CYS A 1 104 ? 5.468 -6.667 -8.379 1.00 93.12 104 CYS A C 1
ATOM 756 O O . CYS A 1 104 ? 5.258 -6.986 -9.544 1.00 93.12 104 CYS A O 1
ATOM 758 N N . PHE A 1 105 ? 5.452 -5.390 -7.994 1.00 92.69 105 PHE A N 1
ATOM 759 C CA . PHE A 1 105 ? 5.272 -4.314 -8.961 1.00 92.69 105 PHE A CA 1
A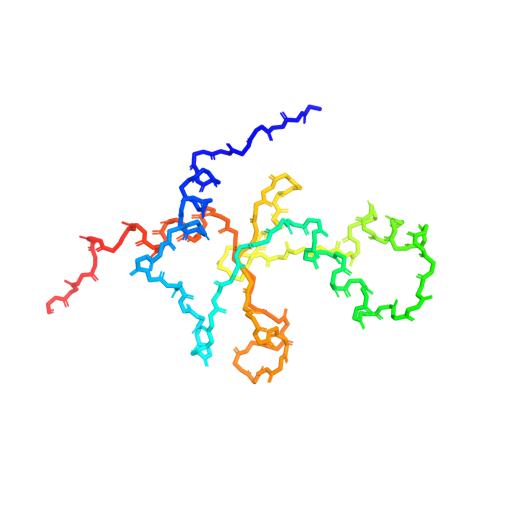TOM 760 C C . PHE A 1 105 ? 6.407 -4.293 -9.993 1.00 92.69 105 PHE A C 1
ATOM 762 O O . PHE A 1 105 ? 6.138 -4.262 -11.193 1.00 92.69 105 PHE A O 1
ATOM 769 N N . VAL A 1 106 ? 7.667 -4.337 -9.550 1.00 91.00 106 VAL A N 1
ATOM 770 C CA . VAL A 1 106 ? 8.839 -4.332 -10.440 1.00 91.00 106 VAL A CA 1
ATOM 771 C C . VAL A 1 106 ? 8.870 -5.579 -11.316 1.00 91.00 106 VAL A C 1
ATOM 773 O O . VAL A 1 106 ? 9.048 -5.456 -12.524 1.00 91.00 106 VAL A O 1
ATOM 776 N N . ASP A 1 107 ? 8.621 -6.758 -10.749 1.00 90.50 107 ASP A N 1
ATOM 777 C CA . ASP A 1 107 ? 8.611 -8.010 -11.507 1.00 90.50 107 ASP A CA 1
ATOM 778 C C . ASP A 1 107 ? 7.574 -7.970 -12.639 1.00 90.50 107 ASP A C 1
ATOM 780 O O . ASP A 1 107 ? 7.886 -8.290 -13.781 1.00 90.50 107 ASP A O 1
ATOM 784 N N . TYR A 1 108 ? 6.349 -7.512 -12.375 1.00 86.94 108 TYR A N 1
ATOM 785 C CA . TYR A 1 108 ? 5.287 -7.513 -13.389 1.00 86.94 108 TYR A CA 1
ATOM 786 C C . TYR A 1 108 ? 5.323 -6.308 -14.347 1.00 86.94 108 TYR A C 1
ATOM 788 O O . TYR A 1 108 ? 4.737 -6.380 -15.432 1.00 86.94 108 TYR A O 1
ATOM 796 N N . SER A 1 109 ? 6.003 -5.214 -13.985 1.00 83.62 109 SER A N 1
ATOM 797 C CA . SER A 1 109 ? 6.183 -4.038 -14.855 1.00 83.62 109 SER A CA 1
ATOM 798 C C . SER A 1 109 ? 7.424 -4.143 -15.743 1.00 83.62 109 SER A C 1
ATOM 800 O O . SER A 1 109 ? 7.359 -3.788 -16.919 1.00 83.62 109 SER A O 1
ATOM 802 N N . CYS A 1 110 ? 8.531 -4.676 -15.222 1.00 74.25 110 CYS A N 1
ATOM 803 C CA . CYS A 1 110 ? 9.796 -4.784 -15.944 1.00 74.25 110 CYS A CA 1
ATOM 804 C C . CYS A 1 110 ? 9.968 -6.124 -16.678 1.00 74.25 110 CYS A C 1
ATOM 806 O O . CYS A 1 110 ? 10.734 -6.179 -17.636 1.00 74.25 110 CYS A O 1
ATOM 808 N N . ASN A 1 111 ? 9.266 -7.199 -16.288 1.00 61.62 111 ASN A N 1
ATOM 809 C CA . ASN A 1 111 ? 9.471 -8.531 -16.878 1.00 61.62 111 ASN A CA 1
ATOM 810 C C . ASN A 1 111 ? 8.509 -8.891 -18.031 1.00 61.62 111 ASN A C 1
ATOM 812 O O . ASN A 1 111 ? 8.308 -10.065 -18.346 1.00 61.62 111 ASN A O 1
ATOM 816 N N . LYS A 1 112 ? 7.933 -7.906 -18.736 1.00 51.75 112 LYS A N 1
ATOM 817 C CA . LYS A 1 112 ? 7.181 -8.157 -19.983 1.00 51.75 112 LYS A CA 1
ATOM 818 C C . LYS A 1 112 ? 8.103 -8.325 -21.198 1.00 51.75 112 LYS A C 1
ATOM 820 O O . LYS A 1 112 ? 7.996 -7.584 -22.171 1.00 51.75 112 LYS A O 1
ATOM 825 N N . ALA A 1 113 ? 8.987 -9.320 -21.154 1.00 44.34 113 ALA A N 1
ATOM 826 C CA . ALA A 1 113 ? 9.758 -9.752 -22.323 1.00 44.34 113 ALA A CA 1
ATOM 827 C C . ALA A 1 113 ? 9.699 -11.267 -22.609 1.00 44.34 113 ALA A C 1
ATOM 829 O O . ALA A 1 113 ? 10.317 -11.692 -23.579 1.00 44.34 113 ALA A O 1
ATOM 830 N N . ALA A 1 114 ? 8.970 -12.086 -21.835 1.00 47.81 114 ALA A N 1
ATOM 831 C CA . ALA A 1 114 ? 9.090 -13.548 -21.962 1.00 47.81 114 ALA A CA 1
ATOM 832 C C . ALA A 1 114 ? 7.834 -14.347 -22.348 1.00 47.81 114 ALA A C 1
ATOM 834 O O . ALA A 1 114 ? 8.010 -15.491 -22.741 1.00 47.81 114 ALA A O 1
ATOM 835 N N . ASP A 1 115 ? 6.613 -13.803 -22.328 1.00 50.34 115 ASP A N 1
ATOM 836 C CA . ASP A 1 115 ? 5.428 -14.598 -22.700 1.00 50.34 115 ASP A CA 1
ATOM 837 C C . ASP A 1 115 ? 4.475 -13.836 -23.622 1.00 50.34 115 ASP A C 1
ATOM 839 O O . ASP A 1 115 ? 3.491 -13.223 -23.210 1.00 50.34 115 ASP A O 1
ATOM 843 N N . CYS A 1 116 ? 4.773 -13.916 -24.917 1.00 38.72 116 CYS A N 1
ATOM 844 C CA . CYS A 1 116 ? 3.763 -13.853 -25.963 1.00 38.72 116 CYS A CA 1
ATOM 845 C C . CYS A 1 116 ? 3.756 -15.235 -26.638 1.00 38.72 116 CYS A C 1
ATOM 847 O O . CYS A 1 116 ? 4.629 -15.496 -27.469 1.00 38.72 116 CYS A O 1
ATOM 849 N N . PRO A 1 117 ? 2.854 -16.161 -26.261 1.00 46.41 117 PRO A N 1
ATOM 850 C CA . PRO A 1 117 ? 2.611 -17.327 -27.090 1.00 46.41 117 PRO A CA 1
ATOM 851 C C . PRO A 1 117 ? 1.937 -16.852 -28.381 1.00 46.41 117 PRO A C 1
ATOM 853 O O . PRO A 1 117 ? 0.923 -16.152 -28.335 1.00 46.41 117 PRO A O 1
ATOM 856 N N . ALA A 1 118 ? 2.567 -17.191 -29.506 1.00 45.12 118 ALA A N 1
ATOM 857 C CA . ALA A 1 118 ? 2.024 -17.028 -30.852 1.00 45.12 118 ALA A CA 1
ATOM 858 C C . ALA A 1 118 ? 0.747 -17.857 -31.063 1.00 45.12 118 ALA A C 1
ATOM 860 O O . ALA A 1 118 ? 0.626 -18.930 -30.424 1.00 45.12 118 ALA A O 1
#